Protein AF-A0A955VTA6-F1 (afdb_monomer)

Mean predicted aligned error: 7.09 Å

pLDDT: mean 84.17, std 17.56, range [39.34, 98.38]

Radius of gyration: 12.38 Å; Cα contacts (8 Å, |Δi|>4): 141; chains: 1; bounding box: 23×28×28 Å

Secondary structure (DSSP, 8-state):
---SSEEEEEEEEEEEEEESSSEEEEETT-EEEE-TT---EEEEEEEEEEEEEEE-STHHHHHSTTTSTTTS--

Foldseek 3Di:
DAAQWKKKKAKQAFWWWKDWVHIDIDHHRDIDIHHHRTDMDTPDTDGIDIDMDTGHDDVCVVVCVVVCVVVVPD

Structure (mmCIF, N/CA/C/O backbone):
data_AF-A0A955VTA6-F1
#
_entry.id   AF-A0A955VTA6-F1
#
loop_
_atom_site.group_PDB
_atom_site.id
_atom_site.type_symbol
_atom_site.label_atom_id
_atom_site.label_alt_id
_atom_site.label_comp_id
_atom_site.label_asym_id
_atom_site.label_entity_id
_atom_site.label_seq_id
_atom_site.pdbx_PDB_ins_code
_atom_site.Cartn_x
_atom_site.Cartn_y
_atom_site.Cartn_z
_atom_site.occupancy
_atom_site.B_iso_or_equiv
_atom_site.auth_seq_id
_atom_site.auth_comp_id
_atom_site.auth_asym_id
_atom_site.auth_atom_id
_atom_site.pdbx_PDB_model_num
ATOM 1 N N . MET A 1 1 ? 5.276 10.636 -2.591 1.00 87.12 1 MET A N 1
ATOM 2 C CA . MET A 1 1 ? 6.637 10.092 -2.781 1.00 87.12 1 MET A CA 1
ATOM 3 C C . MET A 1 1 ? 6.597 9.009 -3.850 1.00 87.12 1 MET A C 1
ATOM 5 O O . MET A 1 1 ? 5.509 8.555 -4.179 1.00 87.12 1 MET A O 1
ATOM 9 N N . SER A 1 2 ? 7.740 8.595 -4.384 1.00 90.69 2 SER A N 1
ATOM 10 C CA . SER A 1 2 ? 7.864 7.384 -5.205 1.00 90.69 2 SER A CA 1
ATOM 11 C C . SER A 1 2 ? 9.050 6.553 -4.707 1.00 90.69 2 SER A C 1
ATOM 13 O O . SER A 1 2 ? 9.916 7.069 -3.998 1.00 90.69 2 SER A O 1
ATOM 15 N N . HIS A 1 3 ? 9.074 5.263 -5.041 1.00 89.81 3 HIS A N 1
ATOM 16 C CA . HIS A 1 3 ? 10.139 4.331 -4.659 1.00 89.81 3 HIS A CA 1
ATOM 17 C C . HIS A 1 3 ? 10.451 3.339 -5.789 1.00 89.81 3 HIS A C 1
ATOM 19 O O . HIS A 1 3 ? 9.593 3.049 -6.620 1.00 89.81 3 HIS A O 1
ATOM 25 N N . GLY A 1 4 ? 11.677 2.806 -5.816 1.00 89.06 4 GLY A N 1
ATOM 26 C CA . GLY A 1 4 ? 12.167 1.893 -6.864 1.00 89.06 4 GLY A CA 1
ATOM 27 C C . GLY A 1 4 ? 11.699 0.432 -6.761 1.00 89.06 4 GLY A C 1
ATOM 28 O O . GLY A 1 4 ? 12.070 -0.381 -7.601 1.00 89.06 4 GLY A O 1
ATOM 29 N N . PHE A 1 5 ? 10.899 0.088 -5.751 1.00 85.38 5 PHE A N 1
ATOM 30 C CA . PHE A 1 5 ? 10.302 -1.237 -5.536 1.00 85.38 5 PHE A CA 1
ATOM 31 C C . PHE A 1 5 ? 8.774 -1.162 -5.625 1.00 85.38 5 PHE A C 1
ATOM 33 O O . PHE A 1 5 ? 8.225 -0.072 -5.533 1.00 85.38 5 PHE A O 1
ATO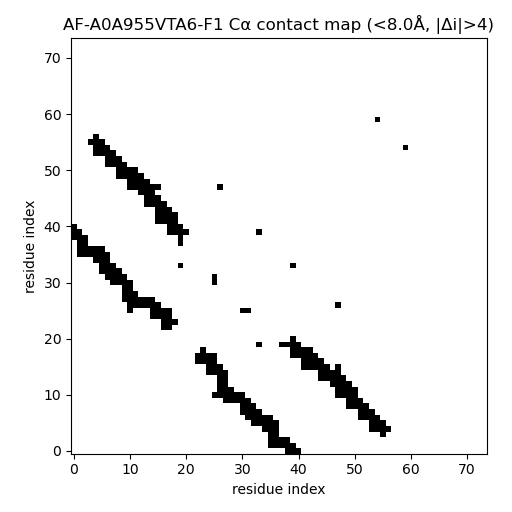M 40 N N . ALA A 1 6 ? 8.073 -2.284 -5.789 1.00 88.00 6 ALA A N 1
ATOM 41 C CA . ALA A 1 6 ? 6.622 -2.310 -5.576 1.00 88.00 6 ALA A CA 1
ATOM 42 C C . ALA A 1 6 ? 6.324 -2.505 -4.082 1.00 88.00 6 ALA A C 1
ATOM 44 O O . ALA A 1 6 ? 7.040 -3.253 -3.415 1.00 88.00 6 ALA A O 1
ATOM 45 N N . ALA A 1 7 ? 5.299 -1.843 -3.550 1.00 90.38 7 ALA A N 1
ATOM 46 C CA . ALA A 1 7 ? 4.893 -1.975 -2.153 1.00 90.38 7 ALA A CA 1
ATOM 47 C C . ALA A 1 7 ? 3.487 -2.572 -2.049 1.00 90.38 7 ALA A C 1
ATOM 49 O O . ALA A 1 7 ? 2.583 -2.129 -2.751 1.00 90.38 7 ALA A O 1
ATOM 50 N N . LEU A 1 8 ? 3.305 -3.547 -1.160 1.00 91.31 8 LEU A N 1
ATOM 51 C CA . LEU A 1 8 ? 2.003 -4.116 -0.816 1.00 91.31 8 LEU A CA 1
ATOM 52 C C . LEU A 1 8 ? 1.685 -3.774 0.640 1.00 91.31 8 LEU A C 1
ATOM 54 O O . LEU A 1 8 ? 2.453 -4.139 1.529 1.00 91.31 8 LEU A O 1
ATOM 58 N N . GLY A 1 9 ? 0.576 -3.080 0.875 1.00 93.88 9 GLY A N 1
ATOM 59 C CA . GLY A 1 9 ? 0.065 -2.757 2.204 1.00 93.88 9 GLY A CA 1
ATOM 60 C C . GLY A 1 9 ? -1.231 -3.507 2.486 1.00 93.88 9 GLY A C 1
ATOM 61 O O . GLY A 1 9 ? -2.178 -3.357 1.722 1.00 93.88 9 GLY A O 1
ATOM 62 N N . VAL A 1 10 ? -1.294 -4.282 3.568 1.00 95.19 10 VAL A N 1
ATOM 63 C CA . VAL A 1 10 ? -2.528 -4.930 4.044 1.00 95.19 10 VAL A CA 1
ATOM 64 C C . VAL A 1 10 ? -3.001 -4.200 5.290 1.00 95.19 10 VAL A C 1
ATOM 66 O O . VAL A 1 10 ? -2.324 -4.246 6.319 1.00 95.19 10 VAL A O 1
ATOM 69 N N . TYR A 1 11 ? -4.142 -3.524 5.204 1.00 96.38 11 TYR A N 1
ATOM 70 C CA . TYR A 1 11 ? -4.672 -2.720 6.303 1.00 96.38 11 TYR A CA 1
ATOM 71 C C . TYR A 1 11 ? -5.358 -3.600 7.351 1.00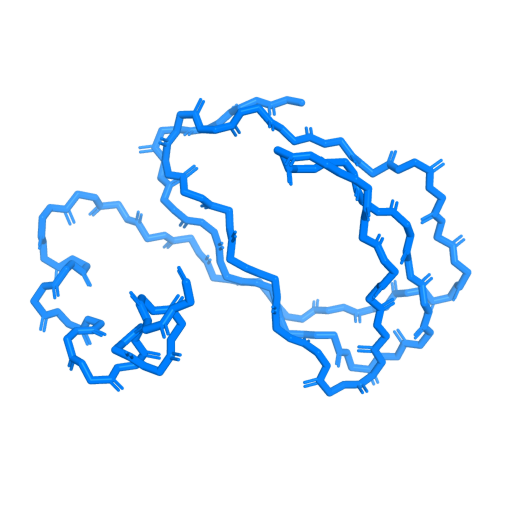 96.38 11 TYR A C 1
ATOM 73 O O . TYR A 1 11 ? -6.256 -4.386 7.044 1.00 96.38 11 TYR A O 1
ATOM 81 N N . THR A 1 12 ? -4.942 -3.458 8.607 1.00 97.25 12 THR A N 1
ATOM 82 C CA . THR A 1 12 ? -5.393 -4.287 9.737 1.00 97.25 12 THR A CA 1
ATOM 83 C C . THR A 1 12 ? -6.236 -3.523 10.749 1.00 97.25 12 THR A C 1
ATOM 85 O O . THR A 1 12 ? -6.994 -4.144 11.490 1.00 97.25 12 THR A O 1
ATOM 88 N N . ALA A 1 13 ? -6.145 -2.192 10.771 1.00 97.56 13 ALA A N 1
ATOM 89 C CA . ALA A 1 13 ? -6.972 -1.330 11.612 1.00 97.56 13 ALA A CA 1
ATOM 90 C C . ALA A 1 13 ? -7.232 0.023 10.930 1.00 97.56 13 ALA A C 1
ATOM 92 O O . ALA A 1 13 ? -6.491 0.432 10.035 1.00 97.56 13 ALA A O 1
ATOM 93 N N . GLY A 1 14 ? -8.282 0.719 11.374 1.00 97.81 14 GLY A N 1
ATOM 94 C CA . GLY A 1 14 ? -8.587 2.094 10.972 1.00 97.81 14 GLY A CA 1
ATOM 95 C C . GLY A 1 14 ? -8.888 2.291 9.487 1.00 97.81 14 GLY A C 1
ATOM 96 O O . GLY A 1 14 ? -9.338 1.374 8.791 1.00 97.81 14 GLY A O 1
ATOM 97 N N . ARG A 1 15 ? -8.708 3.535 9.024 1.00 97.94 15 ARG A N 1
ATOM 98 C CA . ARG A 1 15 ? -8.945 3.953 7.631 1.00 97.94 15 ARG A CA 1
ATOM 99 C C . ARG A 1 15 ? -7.944 5.005 7.171 1.00 97.94 15 ARG A C 1
ATOM 101 O O . ARG A 1 15 ? -7.511 5.846 7.958 1.00 97.94 15 ARG A O 1
ATOM 108 N N . ALA A 1 16 ? -7.638 5.011 5.881 1.00 98.00 16 ALA A N 1
ATOM 109 C CA . ALA A 1 16 ? -6.809 6.020 5.240 1.00 98.00 16 ALA A CA 1
ATOM 110 C C . ALA A 1 16 ? -7.404 6.498 3.910 1.00 98.00 16 ALA A C 1
ATOM 112 O O . ALA A 1 16 ? -8.163 5.790 3.246 1.00 98.00 16 ALA A O 1
ATOM 113 N N . ARG A 1 17 ? -7.033 7.719 3.519 1.00 98.38 17 ARG A N 1
ATOM 114 C CA . ARG A 1 17 ? -7.235 8.260 2.171 1.00 98.38 17 ARG A CA 1
ATOM 115 C C . ARG A 1 17 ? -5.885 8.368 1.492 1.00 98.38 17 ARG A C 1
ATOM 117 O O . ARG A 1 17 ? -4.988 9.024 2.025 1.00 98.38 17 ARG A O 1
ATOM 124 N N . VAL A 1 18 ? -5.744 7.736 0.338 1.00 97.88 18 VAL A N 1
ATOM 125 C CA . VAL A 1 18 ? -4.485 7.657 -0.403 1.00 97.88 18 VAL A CA 1
ATOM 126 C C . VAL A 1 18 ? -4.703 8.158 -1.819 1.00 97.88 18 VAL A C 1
ATOM 128 O O . VAL A 1 18 ? -5.668 7.786 -2.477 1.00 97.88 18 VAL A O 1
ATOM 131 N N . GLU A 1 19 ? -3.789 8.991 -2.293 1.00 98.06 19 GLU A N 1
ATOM 132 C CA . GLU A 1 19 ? -3.672 9.341 -3.699 1.00 98.06 19 GLU A CA 1
ATOM 133 C C . GLU A 1 19 ? -2.695 8.373 -4.376 1.00 98.06 19 GLU A C 1
ATOM 135 O O . GLU A 1 19 ? -1.524 8.300 -3.993 1.00 98.06 19 GLU A O 1
ATOM 140 N N . LEU A 1 20 ? -3.184 7.626 -5.362 1.00 94.56 20 LEU A N 1
ATOM 141 C CA . LEU A 1 20 ? -2.427 6.753 -6.258 1.00 94.56 20 LEU A CA 1
ATOM 142 C C . LEU A 1 20 ? -3.232 6.603 -7.554 1.00 94.56 20 LEU A C 1
ATOM 144 O O . LEU A 1 20 ? -4.233 5.891 -7.578 1.00 94.56 20 LEU A O 1
ATOM 148 N N . ALA A 1 21 ? -2.820 7.301 -8.617 1.00 92.81 21 ALA A N 1
ATOM 149 C CA . ALA A 1 21 ? -3.558 7.353 -9.890 1.00 92.81 21 ALA A CA 1
ATOM 150 C C . ALA A 1 21 ? -5.067 7.668 -9.723 1.00 92.81 21 ALA A C 1
ATOM 152 O O . ALA A 1 21 ? -5.911 7.154 -10.449 1.00 92.81 21 ALA A O 1
ATOM 153 N N . GLY A 1 22 ? -5.401 8.499 -8.733 1.00 94.88 22 GLY A N 1
ATOM 154 C CA . GLY A 1 22 ? -6.761 8.712 -8.242 1.00 94.88 22 GLY A CA 1
ATOM 155 C C . GLY A 1 22 ? -6.779 8.748 -6.717 1.00 94.88 22 GLY A C 1
ATOM 156 O O . GLY A 1 22 ? -5.753 8.514 -6.080 1.00 94.88 22 GLY A O 1
ATOM 157 N N . GLU A 1 23 ? -7.929 9.057 -6.127 1.00 97.62 23 GLU A N 1
ATOM 158 C CA . GLU A 1 23 ? -8.098 9.040 -4.675 1.00 97.62 23 GLU A CA 1
ATOM 159 C C . GLU A 1 23 ? -8.844 7.782 -4.230 1.00 97.62 23 GLU A C 1
ATOM 161 O O . GLU A 1 23 ? -9.923 7.473 -4.736 1.00 97.62 23 GLU A O 1
ATOM 166 N N . TRP A 1 24 ? -8.295 7.101 -3.229 1.00 96.62 24 TRP A N 1
ATOM 167 C CA . TRP A 1 24 ? -8.823 5.859 -2.688 1.00 96.62 24 TRP A CA 1
ATOM 168 C C . TRP A 1 24 ? -9.045 5.973 -1.187 1.00 96.62 24 TRP A C 1
ATOM 170 O O . TRP A 1 24 ? -8.225 6.536 -0.459 1.00 96.62 24 TRP A O 1
ATOM 180 N N . ARG A 1 25 ? -10.151 5.398 -0.716 1.00 98.06 25 ARG A N 1
ATOM 181 C CA . ARG A 1 25 ? -10.386 5.130 0.704 1.00 98.06 25 ARG A CA 1
ATOM 182 C C . ARG A 1 25 ? -10.053 3.670 0.952 1.00 98.06 25 ARG A C 1
ATOM 184 O O . ARG A 1 25 ? -10.638 2.814 0.302 1.00 98.06 25 ARG A O 1
ATOM 191 N N . VAL A 1 26 ? -9.141 3.422 1.879 1.00 97.19 26 VAL A N 1
ATOM 192 C CA . VAL A 1 26 ? -8.712 2.079 2.279 1.00 97.19 26 VAL A CA 1
ATOM 193 C C . VAL A 1 26 ? -8.955 1.893 3.771 1.00 97.19 26 VAL A C 1
ATOM 195 O O . VAL A 1 26 ? -8.834 2.843 4.552 1.00 97.19 26 VAL A O 1
ATOM 198 N N . GLY A 1 27 ? -9.328 0.692 4.177 1.00 97.50 27 GLY A N 1
ATOM 199 C CA . GLY A 1 27 ? -9.579 0.324 5.563 1.00 97.50 27 GLY A CA 1
ATOM 200 C C . GLY A 1 27 ? -9.276 -1.144 5.825 1.00 97.50 27 GLY A C 1
ATOM 201 O O . GLY A 1 27 ? -8.634 -1.815 5.027 1.00 97.50 27 GLY A O 1
ATOM 202 N N . VAL A 1 28 ? -9.716 -1.639 6.980 1.00 97.44 28 VAL A N 1
ATOM 203 C CA . VAL A 1 28 ? -9.440 -3.015 7.420 1.00 97.44 28 VAL A CA 1
ATOM 204 C C . VAL A 1 28 ? -9.837 -4.044 6.361 1.00 97.44 28 VAL A C 1
ATOM 206 O O . VAL A 1 28 ? -10.991 -4.087 5.941 1.00 97.44 28 VAL A O 1
ATOM 209 N N . GLY A 1 29 ? -8.886 -4.898 5.986 1.00 93.44 29 GLY A N 1
ATOM 210 C CA . GLY A 1 29 ? -9.053 -5.937 4.970 1.00 93.44 29 GLY A CA 1
ATOM 211 C C . GLY A 1 29 ? -8.679 -5.497 3.554 1.00 93.44 29 GLY A C 1
ATOM 212 O O . GLY A 1 29 ? -8.441 -6.362 2.713 1.00 93.44 29 GLY A O 1
ATOM 213 N N . ASP A 1 30 ? -8.561 -4.192 3.296 1.00 96.75 30 ASP A N 1
ATOM 214 C CA . ASP A 1 30 ? -8.129 -3.698 1.993 1.00 96.75 30 ASP A CA 1
ATOM 215 C C . ASP A 1 30 ? -6.626 -3.903 1.793 1.00 96.75 30 ASP A C 1
ATOM 217 O O . ASP A 1 30 ? -5.807 -3.805 2.718 1.00 96.75 30 ASP A O 1
ATOM 221 N N . VAL A 1 31 ? -6.270 -4.142 0.534 1.00 93.56 31 VAL A N 1
ATOM 222 C CA . VAL A 1 31 ? -4.891 -4.280 0.083 1.00 93.56 31 VAL A CA 1
ATOM 223 C C . VAL A 1 31 ? -4.571 -3.142 -0.874 1.00 93.56 31 VAL A C 1
ATOM 225 O O . VAL A 1 31 ? -5.228 -2.978 -1.900 1.00 93.56 31 VAL A O 1
ATOM 228 N N . LEU A 1 32 ? -3.543 -2.361 -0.549 1.00 94.19 32 LEU A N 1
ATOM 229 C CA . LEU A 1 32 ? -3.019 -1.305 -1.407 1.00 94.19 32 LEU A CA 1
ATOM 230 C C . LEU A 1 32 ? -1.732 -1.786 -2.079 1.00 94.19 32 LEU A C 1
ATOM 232 O O . LEU A 1 32 ? -0.730 -2.030 -1.407 1.00 94.19 32 LEU A O 1
ATOM 236 N N . LEU A 1 33 ? -1.745 -1.874 -3.407 1.00 91.50 33 LEU A N 1
ATOM 237 C CA . LEU A 1 33 ? -0.553 -2.116 -4.215 1.00 91.50 33 LEU A CA 1
ATOM 238 C C . LEU A 1 33 ? -0.055 -0.794 -4.802 1.00 91.50 33 LEU A C 1
ATOM 240 O O . LEU A 1 33 ? -0.761 -0.151 -5.572 1.00 91.50 33 LEU A O 1
ATOM 244 N N . VAL A 1 34 ? 1.177 -0.412 -4.474 1.00 92.12 34 VAL A N 1
ATOM 245 C CA . VAL A 1 34 ? 1.881 0.722 -5.082 1.00 92.12 34 VAL A CA 1
ATOM 246 C C . VAL A 1 34 ? 2.934 0.181 -6.050 1.00 92.12 34 VAL A C 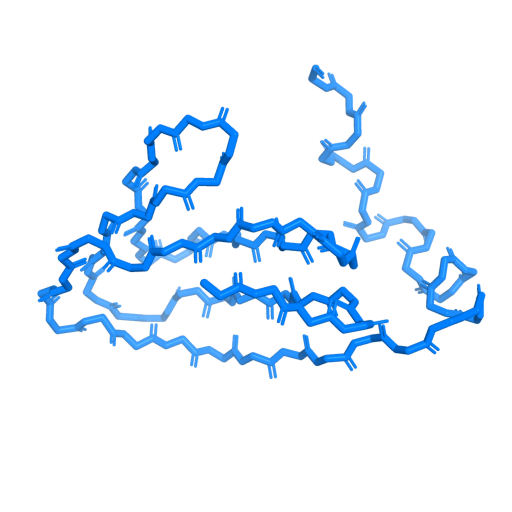1
ATOM 248 O O . VAL A 1 34 ? 3.936 -0.386 -5.600 1.00 92.12 34 VAL A O 1
ATOM 251 N N . PRO A 1 35 ? 2.764 0.348 -7.372 1.00 88.31 35 PRO A N 1
ATOM 252 C CA . PRO A 1 35 ? 3.772 -0.088 -8.327 1.00 88.31 35 PRO A CA 1
ATOM 253 C C . PRO A 1 35 ? 5.096 0.671 -8.166 1.00 88.31 35 PRO A C 1
ATOM 255 O O . PRO A 1 35 ? 5.146 1.811 -7.695 1.00 88.31 35 PRO A O 1
ATOM 258 N N . ALA A 1 36 ? 6.191 0.039 -8.592 1.00 87.00 36 ALA A N 1
ATOM 259 C CA . ALA A 1 36 ? 7.499 0.682 -8.606 1.00 87.00 36 ALA A CA 1
ATOM 260 C C . ALA A 1 36 ? 7.479 1.945 -9.480 1.00 87.00 36 ALA A C 1
ATOM 262 O O . ALA A 1 36 ? 6.962 1.943 -10.593 1.00 87.00 36 ALA A O 1
ATOM 263 N N . GLY A 1 37 ? 8.045 3.033 -8.963 1.00 88.75 37 GLY A N 1
ATOM 264 C CA . GLY A 1 37 ? 8.073 4.338 -9.621 1.00 88.75 37 GLY A CA 1
ATOM 265 C C . GLY A 1 37 ? 6.764 5.130 -9.538 1.00 88.75 37 GLY A C 1
ATOM 266 O O . GLY A 1 37 ? 6.795 6.339 -9.772 1.00 88.75 37 GLY A O 1
ATOM 267 N N . SER A 1 38 ? 5.640 4.517 -9.150 1.00 89.12 38 SER A N 1
ATOM 268 C CA . SER A 1 38 ? 4.363 5.224 -9.033 1.00 89.12 38 SER A CA 1
ATOM 269 C C . SER A 1 38 ? 4.379 6.213 -7.870 1.00 89.12 38 SER A C 1
ATOM 271 O O . SER A 1 38 ? 4.613 5.864 -6.706 1.00 89.12 38 SER A O 1
ATOM 273 N N . ALA A 1 39 ? 4.111 7.478 -8.192 1.00 95.75 39 ALA A N 1
ATOM 274 C CA . ALA A 1 39 ? 3.909 8.506 -7.189 1.00 95.75 39 ALA A CA 1
ATOM 275 C C . ALA A 1 39 ? 2.628 8.212 -6.400 1.00 95.75 39 ALA A C 1
ATOM 277 O O . ALA A 1 39 ? 1.572 7.964 -6.979 1.00 95.75 39 ALA A O 1
ATOM 278 N N . HIS A 1 40 ? 2.739 8.256 -5.078 1.00 95.88 40 HIS A N 1
ATOM 279 C CA . HIS A 1 40 ? 1.615 8.086 -4.168 1.00 95.88 40 HIS A CA 1
ATOM 280 C C . HIS A 1 40 ? 1.749 9.003 -2.955 1.00 95.88 40 HIS A C 1
ATOM 282 O O . HIS A 1 40 ? 2.853 9.443 -2.592 1.00 95.88 40 HIS A O 1
ATOM 288 N N . ARG A 1 41 ? 0.623 9.306 -2.314 1.00 97.44 41 ARG 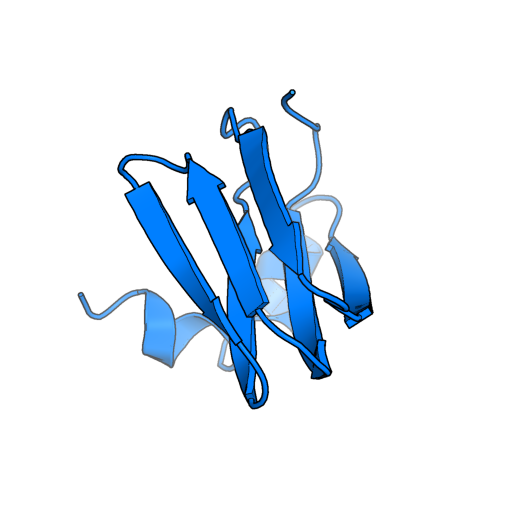A N 1
ATOM 289 C CA . ARG A 1 41 ? 0.576 10.184 -1.145 1.00 97.44 41 ARG A CA 1
ATOM 290 C C . ARG A 1 41 ? -0.521 9.756 -0.180 1.00 97.44 41 ARG A C 1
ATOM 292 O O . ARG A 1 41 ? -1.664 9.580 -0.573 1.00 97.44 41 ARG A O 1
ATOM 299 N N . LEU A 1 42 ? -0.189 9.672 1.105 1.00 96.50 42 LEU A N 1
ATOM 300 C CA . LEU A 1 42 ? -1.189 9.591 2.165 1.00 96.50 42 LEU A CA 1
ATOM 301 C C . LEU A 1 42 ? -1.815 10.980 2.364 1.00 96.50 42 LEU A C 1
ATOM 303 O O . LEU A 1 42 ? -1.104 11.940 2.667 1.00 96.50 42 LEU A O 1
ATOM 307 N N . LEU A 1 43 ? -3.125 11.091 2.158 1.00 98.06 43 LEU A N 1
ATOM 308 C CA . LEU A 1 43 ? -3.881 12.339 2.301 1.00 98.06 43 LEU A CA 1
ATOM 309 C C . LEU A 1 43 ? -4.444 12.504 3.716 1.00 98.06 43 LEU A C 1
ATOM 311 O O . LEU A 1 43 ? -4.428 13.606 4.255 1.00 98.06 43 LEU A O 1
ATOM 315 N N . ALA A 1 44 ? -4.937 11.415 4.311 1.00 97.94 44 ALA A N 1
ATOM 316 C CA . ALA A 1 44 ? -5.441 11.375 5.682 1.00 97.94 44 ALA A CA 1
ATOM 317 C C . ALA A 1 44 ? -5.356 9.951 6.248 1.00 97.94 44 ALA A C 1
ATOM 319 O O . ALA A 1 44 ? -5.414 8.982 5.488 1.00 97.94 44 ALA A O 1
ATOM 320 N N . ALA A 1 45 ? -5.266 9.825 7.571 1.00 97.25 45 ALA A N 1
ATOM 321 C CA . ALA A 1 45 ? -5.329 8.551 8.280 1.00 97.25 45 ALA A CA 1
ATOM 322 C C . ALA A 1 45 ? -6.035 8.725 9.628 1.00 97.25 45 ALA A C 1
ATOM 324 O O . ALA A 1 45 ? -5.749 9.664 10.368 1.00 97.25 45 ALA A O 1
ATOM 325 N N . GLU A 1 46 ? -6.926 7.794 9.949 1.00 98.00 46 GLU A N 1
ATOM 326 C CA . GLU A 1 46 ? -7.668 7.731 11.207 1.00 98.00 46 GLU A CA 1
ATOM 327 C C . GLU A 1 46 ? -7.442 6.351 11.825 1.00 98.00 46 GLU A C 1
ATOM 329 O O . GLU A 1 46 ? -8.073 5.367 11.430 1.00 98.00 46 GLU A O 1
ATOM 334 N N . GLY A 1 47 ? -6.475 6.269 12.746 1.00 97.25 47 GLY A N 1
ATOM 335 C CA . GLY A 1 47 ? -6.099 5.016 13.414 1.00 97.25 47 GLY A CA 1
ATOM 336 C C . GLY A 1 47 ? -5.657 3.906 12.455 1.00 97.25 47 GLY A C 1
ATOM 337 O O . GLY A 1 47 ? -5.850 2.734 12.760 1.00 97.25 47 GLY A O 1
ATOM 338 N N . ALA A 1 48 ? -5.157 4.266 11.267 1.00 96.81 48 ALA A N 1
ATOM 339 C CA . ALA A 1 48 ? -4.794 3.299 10.243 1.00 96.81 48 ALA A CA 1
ATOM 340 C C . ALA A 1 48 ? -3.529 2.525 10.629 1.00 96.81 48 ALA A C 1
ATOM 342 O O . ALA A 1 48 ? -2.476 3.128 10.839 1.00 96.81 48 ALA A O 1
ATOM 343 N N . GLU A 1 49 ? -3.623 1.199 10.630 1.00 97.31 49 GLU A N 1
ATOM 344 C CA . GLU A 1 49 ? -2.489 0.284 10.780 1.00 97.31 49 GLU A CA 1
ATOM 345 C C . GLU A 1 49 ? -2.445 -0.668 9.588 1.00 97.31 49 GLU A C 1
ATOM 347 O O . GLU A 1 49 ? -3.489 -1.058 9.057 1.00 97.31 49 GLU A O 1
ATOM 352 N N . TYR A 1 50 ? -1.241 -1.038 9.157 1.00 95.19 50 TYR A N 1
ATOM 353 C CA . TYR A 1 50 ? -1.049 -1.960 8.045 1.00 95.19 50 TYR A CA 1
ATOM 354 C C . TYR A 1 50 ? 0.263 -2.737 8.168 1.00 95.19 50 TYR A C 1
ATOM 356 O O . TYR A 1 50 ? 1.257 -2.235 8.695 1.00 95.19 50 TYR A O 1
ATOM 364 N N . TRP A 1 51 ? 0.279 -3.946 7.609 1.00 95.19 51 TRP A N 1
ATOM 365 C CA . TRP A 1 51 ? 1.514 -4.663 7.291 1.00 95.19 51 TRP A CA 1
ATOM 366 C C . TRP A 1 51 ? 1.999 -4.264 5.902 1.00 95.19 51 TRP A C 1
ATOM 368 O O . TRP A 1 51 ? 1.192 -4.147 4.983 1.00 95.19 51 TRP A O 1
ATOM 378 N N . GLY A 1 52 ? 3.309 -4.066 5.742 1.00 91.00 52 GLY A N 1
ATOM 379 C CA . GLY A 1 52 ? 3.924 -3.652 4.481 1.00 91.00 52 GLY A CA 1
ATOM 380 C C . GLY A 1 52 ? 4.981 -4.636 3.983 1.00 91.00 52 GLY A C 1
ATOM 381 O O . GLY A 1 52 ? 5.815 -5.095 4.762 1.00 91.00 52 GLY A O 1
ATOM 382 N N . LEU A 1 53 ? 4.983 -4.915 2.679 1.00 87.38 53 LEU A N 1
ATOM 383 C CA . LEU A 1 53 ? 6.028 -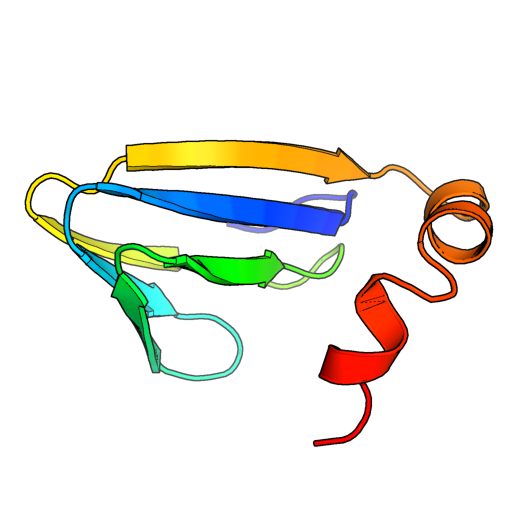5.679 1.989 1.00 87.38 53 LEU A CA 1
ATOM 384 C C . LEU A 1 53 ? 6.604 -4.853 0.834 1.00 87.38 53 LEU A C 1
ATOM 386 O O . LEU A 1 53 ? 5.852 -4.298 0.036 1.00 87.38 53 LEU A O 1
ATOM 390 N N . ALA A 1 54 ? 7.934 -4.799 0.727 1.00 88.06 54 ALA A N 1
ATOM 391 C CA . ALA A 1 54 ? 8.650 -4.166 -0.381 1.00 88.06 54 ALA A CA 1
ATOM 392 C C . ALA A 1 54 ? 9.232 -5.230 -1.324 1.00 88.06 54 ALA A C 1
ATOM 394 O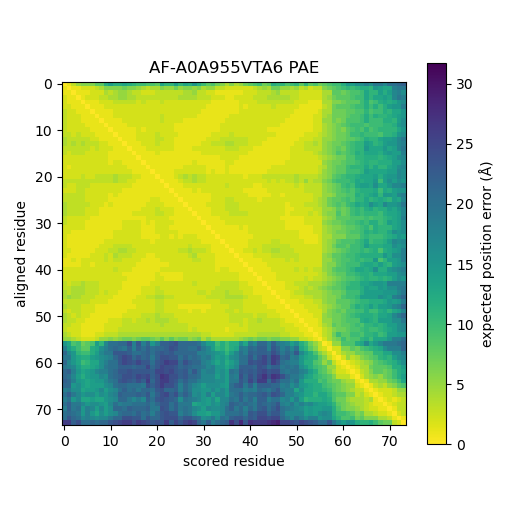 O . ALA A 1 54 ? 9.909 -6.157 -0.881 1.00 88.06 54 ALA A O 1
ATOM 395 N N . LEU A 1 55 ? 8.997 -5.081 -2.627 1.00 82.62 55 LEU A N 1
ATOM 396 C CA . LEU A 1 55 ? 9.310 -6.070 -3.659 1.00 82.62 55 LEU A CA 1
ATOM 397 C C . LEU A 1 55 ? 10.252 -5.473 -4.724 1.00 82.62 55 LEU A C 1
ATOM 399 O O . LEU A 1 55 ? 9.851 -4.604 -5.501 1.00 82.62 55 LEU A O 1
ATOM 403 N N . TRP A 1 56 ? 11.509 -5.932 -4.775 1.00 80.75 56 TRP A N 1
ATOM 404 C CA . TRP A 1 56 ? 12.564 -5.406 -5.661 1.00 80.75 56 TRP A CA 1
ATOM 405 C C . TRP A 1 56 ? 12.821 -6.315 -6.887 1.00 80.75 56 TRP A C 1
ATOM 407 O O . TRP A 1 56 ? 13.327 -7.419 -6.720 1.00 80.75 56 TRP A O 1
ATOM 417 N N . ALA A 1 57 ? 12.552 -5.812 -8.106 1.00 67.00 57 ALA A N 1
ATOM 418 C CA . ALA A 1 57 ? 12.961 -6.331 -9.437 1.00 67.00 57 ALA A CA 1
ATOM 419 C C . ALA A 1 57 ? 12.640 -7.832 -9.744 1.00 67.00 57 ALA A C 1
ATOM 421 O O . ALA A 1 57 ? 11.957 -8.472 -8.952 1.00 67.00 57 ALA A O 1
ATOM 422 N N . PRO A 1 58 ? 12.922 -8.382 -10.955 1.00 57.59 58 PRO A N 1
ATOM 423 C CA . PRO A 1 58 ? 11.953 -9.179 -11.733 1.00 57.59 58 PRO A CA 1
ATOM 424 C C . PRO A 1 58 ? 11.472 -10.491 -11.084 1.00 57.59 58 PRO A C 1
ATOM 426 O O . PRO A 1 58 ? 10.423 -11.008 -11.465 1.00 57.59 58 PRO A O 1
ATOM 429 N N . SER A 1 59 ? 12.192 -11.018 -10.093 1.00 54.00 59 SER A N 1
ATOM 430 C CA . SER A 1 59 ? 11.781 -12.179 -9.297 1.00 54.00 59 SER A CA 1
ATOM 431 C C . SER A 1 59 ? 10.483 -11.939 -8.528 1.00 54.00 59 SER A C 1
ATOM 433 O O . SER A 1 59 ? 9.728 -12.884 -8.338 1.00 54.00 59 SER A O 1
ATOM 435 N N . ALA A 1 60 ? 10.162 -10.695 -8.162 1.00 52.78 60 ALA A N 1
ATOM 436 C CA . ALA A 1 60 ? 8.87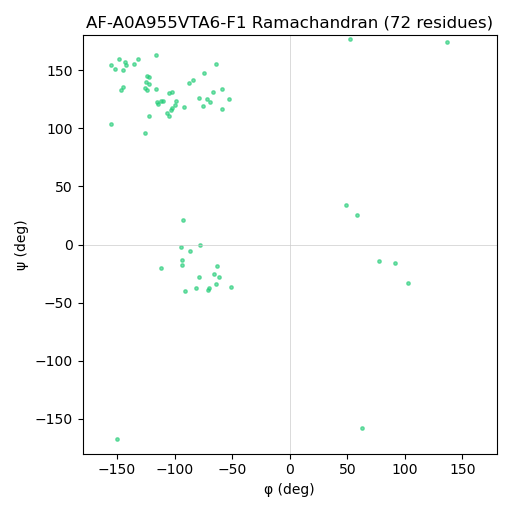6 -10.359 -7.560 1.00 52.78 60 ALA A CA 1
ATOM 437 C C . ALA A 1 60 ? 7.699 -10.604 -8.512 1.00 52.78 60 ALA A C 1
ATOM 439 O O . ALA A 1 60 ? 6.649 -11.028 -8.059 1.00 52.78 60 ALA A O 1
ATOM 440 N N . ARG A 1 61 ? 7.864 -10.408 -9.827 1.00 51.91 61 ARG A N 1
ATOM 441 C CA . ARG A 1 61 ? 6.812 -10.702 -10.816 1.00 51.91 61 ARG A CA 1
ATOM 442 C C . ARG A 1 61 ? 6.589 -12.207 -10.971 1.00 51.91 61 ARG A C 1
ATOM 444 O O . ARG A 1 61 ? 5.454 -12.639 -11.106 1.00 51.91 61 ARG A O 1
ATOM 451 N N . ALA A 1 62 ? 7.661 -12.997 -10.918 1.00 54.91 62 ALA A N 1
ATOM 452 C CA . ALA A 1 62 ? 7.571 -14.456 -10.925 1.00 54.91 62 ALA A CA 1
ATOM 453 C C . ALA A 1 62 ? 7.006 -15.010 -9.601 1.00 54.91 62 ALA A C 1
ATOM 455 O O . ALA A 1 62 ? 6.202 -15.932 -9.621 1.00 54.91 62 ALA A O 1
ATOM 456 N N . ALA A 1 63 ? 7.388 -14.429 -8.460 1.00 51.38 63 ALA A N 1
ATOM 457 C CA . ALA A 1 63 ? 6.935 -14.845 -7.131 1.00 51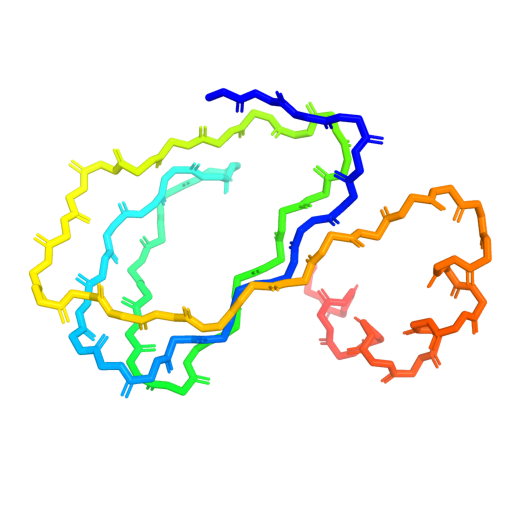.38 63 ALA A CA 1
ATOM 458 C C . ALA A 1 63 ? 5.523 -14.342 -6.780 1.00 51.38 63 ALA A C 1
ATOM 460 O O . ALA A 1 63 ? 4.830 -14.978 -5.994 1.00 51.38 63 ALA A O 1
ATOM 461 N N . ALA A 1 64 ? 5.099 -13.212 -7.353 1.00 53.06 64 ALA A N 1
ATOM 462 C CA . ALA A 1 64 ? 3.762 -12.647 -7.182 1.00 53.06 64 ALA A CA 1
ATOM 463 C C . ALA A 1 64 ? 2.788 -13.061 -8.295 1.00 53.06 64 ALA A C 1
ATOM 465 O O . ALA A 1 64 ? 1.619 -12.689 -8.217 1.00 53.06 64 ALA A O 1
ATOM 466 N N . SER A 1 65 ? 3.232 -13.827 -9.301 1.00 52.66 65 SER A N 1
ATOM 467 C CA . SER A 1 65 ? 2.340 -14.412 -10.310 1.00 52.66 65 SER A CA 1
ATOM 468 C C . SER A 1 65 ? 1.316 -15.295 -9.584 1.00 52.66 65 SER A C 1
ATOM 470 O O . SER A 1 65 ? 1.701 -16.244 -8.898 1.00 52.66 65 SER A O 1
ATOM 472 N N . GLY A 1 66 ? 0.037 -14.931 -9.663 1.00 60.69 66 GLY A N 1
ATOM 473 C CA . GLY A 1 66 ? -1.069 -15.506 -8.890 1.00 60.69 66 GLY A CA 1
ATOM 474 C C . GLY A 1 66 ? -1.555 -14.642 -7.716 1.00 60.69 66 GLY A C 1
ATOM 475 O O . GLY A 1 66 ? -2.751 -14.625 -7.437 1.00 60.69 66 GLY A O 1
ATOM 476 N N . LEU A 1 67 ? -0.671 -13.889 -7.051 1.00 59.91 67 LEU A N 1
ATOM 477 C CA . LEU A 1 67 ? -1.045 -12.959 -5.973 1.00 59.91 67 LEU A CA 1
ATOM 478 C C . LEU A 1 67 ? -1.561 -11.624 -6.529 1.00 59.91 67 LEU A C 1
ATOM 480 O O . LEU A 1 67 ? -2.483 -11.043 -5.960 1.00 59.91 67 LEU A O 1
ATOM 484 N N . VAL A 1 68 ? -0.972 -11.139 -7.628 1.00 56.81 68 VAL A N 1
ATOM 485 C CA . VAL A 1 68 ? -1.381 -9.874 -8.268 1.00 56.81 68 VAL A CA 1
ATOM 486 C C . VAL A 1 68 ? -2.406 -10.055 -9.389 1.00 56.81 68 VAL A C 1
ATOM 488 O O . VAL A 1 68 ? -3.108 -9.103 -9.711 1.00 56.81 68 VAL A O 1
ATOM 491 N N . ASP A 1 69 ? -2.569 -11.271 -9.922 1.00 59.66 69 ASP A N 1
ATOM 492 C CA . ASP A 1 69 ? -3.516 -11.600 -11.002 1.00 59.66 69 ASP A CA 1
ATOM 493 C C . ASP A 1 69 ? -4.965 -11.132 -10.753 1.00 59.66 69 ASP A C 1
ATOM 495 O O . ASP A 1 69 ? -5.620 -10.716 -11.713 1.00 59.66 69 ASP A O 1
ATOM 499 N N . PRO A 1 70 ? -5.511 -11.163 -9.517 1.00 57.12 70 PRO A N 1
ATOM 500 C CA . PRO A 1 70 ? -6.847 -10.627 -9.252 1.00 57.12 70 PRO A CA 1
ATOM 501 C C . PRO A 1 70 ? -6.945 -9.105 -9.432 1.00 57.12 70 PRO A C 1
ATOM 503 O O . PRO A 1 70 ? -8.028 -8.600 -9.718 1.00 57.12 70 PRO A O 1
ATOM 506 N N . PHE A 1 71 ? -5.834 -8.382 -9.278 1.00 49.88 71 PHE A N 1
ATOM 507 C CA . PHE A 1 71 ? -5.776 -6.919 -9.322 1.00 49.88 71 PHE A CA 1
ATOM 508 C C . PHE A 1 71 ? -5.440 -6.363 -10.717 1.00 49.88 71 PHE A C 1
ATOM 510 O O . PHE A 1 71 ? -5.622 -5.173 -10.944 1.00 49.88 71 PHE A O 1
ATOM 517 N N . GLU A 1 72 ? -4.984 -7.194 -11.663 1.00 50.62 72 GLU A N 1
ATOM 518 C CA . GLU A 1 72 ? -4.715 -6.791 -13.059 1.00 50.62 72 GLU A CA 1
ATOM 519 C C . GLU A 1 72 ? -5.956 -6.875 -13.975 1.00 50.62 72 GLU A C 1
ATOM 521 O O . GLU A 1 72 ? -5.893 -6.493 -15.141 1.00 50.62 72 GLU A O 1
ATOM 526 N N . ARG A 1 73 ? -7.091 -7.391 -13.480 1.00 49.09 73 ARG A N 1
ATOM 527 C CA . ARG A 1 73 ? -8.322 -7.624 -14.266 1.00 49.09 73 ARG A CA 1
ATOM 528 C C . ARG A 1 73 ? -9.330 -6.463 -14.245 1.00 49.09 73 ARG A C 1
ATOM 530 O O . ARG A 1 73 ? -10.509 -6.701 -14.508 1.00 49.09 73 ARG A O 1
ATOM 537 N N . VAL A 1 74 ? -8.893 -5.245 -13.927 1.00 39.34 74 VAL A N 1
ATOM 538 C CA . VAL A 1 74 ? -9.745 -4.041 -13.837 1.00 39.34 74 VAL A CA 1
ATOM 539 C C . VAL A 1 74 ? -9.401 -3.027 -14.913 1.00 39.34 74 VAL A C 1
ATOM 541 O O . VAL A 1 74 ? -8.198 -2.729 -15.072 1.00 39.34 74 VAL A O 1
#

Sequence (74 aa):
MSHGFAALGVYTAGRARVELAGEWRVGVGDVLLVPAGSAHRLLAAEGAEYWGLALWAPSARAAASGLVDPFERV

Nearest PDB 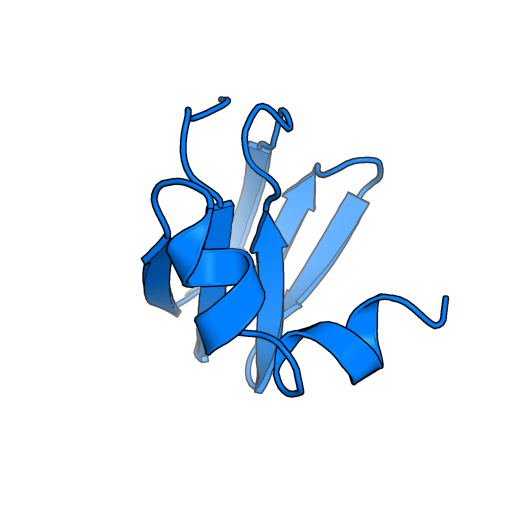structures (foldseek):
  4axo-assembly1_A  TM=8.614E-01  e=2.180E-02  Clostridioides difficile 630
  3lwc-assembly1_A-2  TM=8.581E-01  e=3.397E-02  Rhizobium johnstonii 3841
  9bwf-assembly1_A  TM=7.769E-01  e=2.304E-02  metagenome
  4e2q-assembly1_B  TM=8.187E-01  e=2.502E-01  Arabidopsis thaliana
  1zx5-assembly1_A  TM=7.222E-01  e=1.476E+00  Archaeoglobus fulgidus

Solvent-accessible surface area (backbone atoms only — not comparable to full-atom values): 4236 Å² total; per-residue (Å²): 90,62,46,89,34,29,35,43,35,42,24,72,32,44,30,36,32,36,38,57,98,52,82,43,80,43,33,59,77,38,72,48,76,43,55,52,61,47,61,36,42,84,76,48,70,51,74,55,39,63,52,77,48,80,39,70,58,77,62,43,59,66,72,35,62,73,74,49,57,79,72,70,77,118